Protein AF-A0A533BDG3-F1 (afdb_monomer)

Structure (mmCIF, N/CA/C/O backbone):
data_AF-A0A533BDG3-F1
#
_entry.id   AF-A0A533BDG3-F1
#
loop_
_atom_site.group_PDB
_atom_site.id
_atom_site.type_symbol
_atom_site.label_atom_id
_atom_site.label_alt_id
_atom_site.label_comp_id
_atom_site.label_asym_id
_atom_site.label_entity_id
_atom_site.label_seq_id
_atom_site.pdbx_PDB_ins_code
_atom_site.Cartn_x
_atom_site.Cartn_y
_atom_site.Cartn_z
_atom_site.occupancy
_atom_site.B_iso_or_equiv
_atom_site.auth_seq_id
_atom_site.auth_comp_id
_atom_site.auth_asym_id
_atom_site.auth_atom_id
_atom_site.pdbx_PDB_model_num
ATOM 1 N N . MET A 1 1 ? 0.381 -4.094 -32.130 1.00 45.12 1 MET A N 1
ATOM 2 C CA . MET A 1 1 ? -0.904 -4.126 -31.396 1.00 45.12 1 MET A CA 1
ATOM 3 C C . MET A 1 1 ? -0.622 -3.678 -29.977 1.00 45.12 1 MET A C 1
ATOM 5 O O . MET A 1 1 ? 0.284 -4.241 -29.377 1.00 45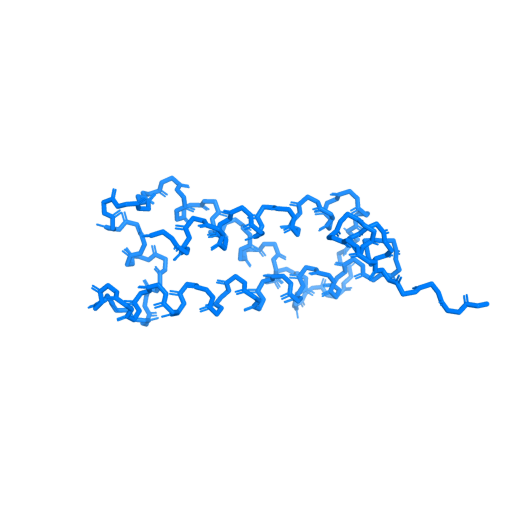.12 1 MET A O 1
ATOM 9 N N . ALA A 1 2 ? -1.314 -2.655 -29.471 1.00 55.12 2 ALA A N 1
ATOM 10 C CA . ALA A 1 2 ? -1.206 -2.284 -28.061 1.00 55.12 2 ALA A CA 1
ATOM 11 C C . ALA A 1 2 ? -1.787 -3.432 -27.221 1.00 55.12 2 ALA A C 1
ATOM 13 O O . ALA A 1 2 ? -2.945 -3.804 -27.411 1.00 55.12 2 ALA A O 1
ATOM 14 N N . ARG A 1 3 ? -0.970 -4.049 -26.362 1.00 58.44 3 ARG A N 1
ATOM 15 C CA . ARG A 1 3 ? -1.426 -5.088 -25.435 1.00 58.44 3 ARG A CA 1
ATOM 16 C C . ARG A 1 3 ? -2.093 -4.376 -24.261 1.00 58.44 3 ARG A C 1
ATOM 18 O O . ARG A 1 3 ? -1.412 -3.772 -23.442 1.00 58.44 3 ARG A O 1
ATOM 25 N N . TYR A 1 4 ? -3.421 -4.395 -24.210 1.00 65.06 4 TYR A N 1
ATOM 26 C CA . TYR A 1 4 ? -4.149 -3.950 -23.024 1.00 65.06 4 TYR A CA 1
ATOM 27 C C . TYR A 1 4 ? -4.046 -5.058 -21.972 1.00 65.06 4 TYR A C 1
ATOM 29 O O . TYR A 1 4 ? -4.409 -6.196 -22.260 1.00 65.06 4 TYR A O 1
ATOM 37 N N . ALA A 1 5 ? -3.516 -4.748 -20.787 1.00 66.75 5 ALA A N 1
ATOM 38 C CA . ALA A 1 5 ? -3.500 -5.694 -19.675 1.00 66.75 5 ALA A CA 1
ATOM 39 C C . ALA A 1 5 ? -4.939 -6.048 -19.274 1.00 66.75 5 ALA A C 1
ATOM 41 O O . ALA A 1 5 ? -5.761 -5.150 -19.077 1.00 66.75 5 ALA A O 1
ATOM 42 N N . THR A 1 6 ? -5.241 -7.341 -19.159 1.00 77.12 6 THR A N 1
ATOM 43 C CA . THR A 1 6 ? -6.580 -7.832 -18.798 1.00 77.12 6 THR A CA 1
ATOM 44 C C . THR A 1 6 ? -6.669 -8.305 -17.349 1.00 77.12 6 THR A C 1
ATOM 46 O O . THR A 1 6 ? -7.768 -8.390 -16.802 1.00 77.12 6 THR A O 1
ATOM 49 N N . THR A 1 7 ? -5.526 -8.546 -16.700 1.00 90.31 7 THR A N 1
ATOM 50 C CA . THR A 1 7 ? -5.438 -8.950 -15.291 1.00 90.31 7 THR A CA 1
ATOM 51 C C . THR A 1 7 ? -4.502 -8.044 -14.488 1.00 90.31 7 THR A C 1
ATOM 53 O O . THR A 1 7 ? -3.725 -7.265 -15.048 1.00 90.31 7 THR A O 1
ATOM 56 N N . PHE A 1 8 ? -4.568 -8.148 -13.155 1.00 91.12 8 PHE A N 1
ATOM 57 C CA . PHE A 1 8 ? -3.616 -7.476 -12.265 1.00 91.12 8 PHE A CA 1
ATOM 58 C C . PHE A 1 8 ? -2.180 -7.914 -12.574 1.00 91.12 8 PHE A C 1
ATOM 60 O O . PHE A 1 8 ? -1.288 -7.075 -12.649 1.00 91.12 8 PHE A O 1
ATOM 67 N N . GLU A 1 9 ? -1.967 -9.215 -12.771 1.00 93.62 9 GLU A N 1
ATOM 68 C CA . GLU A 1 9 ? -0.656 -9.804 -13.031 1.00 93.62 9 GLU A CA 1
ATOM 69 C C . GLU A 1 9 ? -0.057 -9.252 -14.324 1.00 93.62 9 GLU A C 1
ATOM 71 O O . GLU A 1 9 ? 1.075 -8.780 -14.305 1.00 93.62 9 GLU A O 1
ATOM 76 N N . GLU A 1 10 ? -0.834 -9.216 -15.410 1.00 91.62 10 GLU A N 1
ATOM 77 C CA . GLU A 1 10 ? -0.378 -8.654 -16.686 1.00 91.62 10 GLU A CA 1
ATOM 78 C C . GLU A 1 10 ? -0.085 -7.153 -16.576 1.00 91.62 10 GLU A C 1
ATOM 80 O O . GLU A 1 10 ? 0.874 -6.653 -17.159 1.00 91.62 10 GLU A O 1
ATOM 85 N N . HIS A 1 11 ? -0.903 -6.415 -15.821 1.00 92.38 11 HIS A N 1
ATOM 86 C CA . HIS A 1 11 ? -0.703 -4.982 -15.625 1.00 92.38 11 HIS A CA 1
ATOM 87 C C . HIS A 1 11 ? 0.586 -4.693 -14.852 1.00 92.38 11 HIS A C 1
ATOM 89 O O . HIS A 1 11 ? 1.363 -3.818 -15.238 1.00 92.38 11 HIS A O 1
ATOM 95 N N . VAL A 1 12 ? 0.818 -5.439 -13.770 1.00 95.50 12 VAL A N 1
ATOM 96 C CA . VAL A 1 12 ? 2.018 -5.308 -12.945 1.00 95.50 12 VAL A CA 1
ATOM 97 C C . VAL A 1 12 ? 3.261 -5.759 -13.701 1.00 95.50 12 VAL A C 1
ATOM 99 O O . VAL A 1 12 ? 4.274 -5.082 -13.593 1.00 95.50 12 VAL A O 1
ATOM 102 N N . GLU A 1 13 ? 3.197 -6.840 -14.479 1.00 94.06 13 GLU A N 1
ATOM 103 C CA . GLU A 1 13 ? 4.320 -7.324 -15.296 1.00 94.06 13 GLU A CA 1
ATOM 104 C C . GLU A 1 13 ? 4.799 -6.262 -16.299 1.00 94.06 13 GLU A C 1
ATOM 106 O O . GLU A 1 13 ? 5.998 -5.996 -16.404 1.00 94.06 13 GLU A O 1
ATOM 111 N N . ILE A 1 14 ? 3.862 -5.611 -16.996 1.00 93.88 14 ILE A N 1
ATOM 112 C CA . ILE A 1 14 ? 4.183 -4.558 -17.967 1.00 93.88 14 ILE A CA 1
ATOM 113 C C . ILE A 1 14 ? 4.780 -3.344 -17.245 1.00 93.88 14 ILE A C 1
ATOM 115 O O . ILE A 1 14 ? 5.888 -2.903 -17.557 1.00 93.88 14 ILE A O 1
ATOM 119 N N . LEU A 1 15 ? 4.074 -2.807 -16.246 1.00 94.75 15 LEU A N 1
ATOM 120 C CA . LEU A 1 15 ? 4.477 -1.551 -15.615 1.00 94.75 15 LEU A CA 1
ATOM 121 C C . LEU A 1 15 ? 5.702 -1.674 -14.713 1.00 94.75 15 LEU A C 1
ATOM 123 O O . LEU A 1 15 ? 6.431 -0.696 -14.570 1.00 94.75 15 LEU A O 1
ATOM 127 N N . SER A 1 16 ? 5.955 -2.834 -14.109 1.00 95.38 16 SER A N 1
ATOM 128 C CA . SER A 1 16 ? 7.154 -3.029 -13.293 1.00 95.38 16 SER A CA 1
ATOM 129 C C . SER A 1 16 ? 8.428 -2.913 -14.128 1.00 95.38 16 SER A C 1
ATOM 131 O O . SER A 1 16 ? 9.445 -2.433 -13.632 1.00 95.38 16 SER A O 1
ATOM 133 N N . THR A 1 17 ? 8.357 -3.295 -15.403 1.00 93.94 17 THR A N 1
ATOM 134 C CA . THR A 1 17 ? 9.477 -3.214 -16.340 1.00 93.94 17 THR A CA 1
ATOM 135 C C . THR A 1 17 ? 9.548 -1.848 -17.014 1.00 93.94 17 THR A C 1
ATOM 137 O O . THR A 1 17 ? 10.622 -1.257 -17.104 1.00 93.94 17 THR A O 1
ATOM 140 N N . GLU A 1 18 ? 8.413 -1.327 -17.484 1.00 93.94 18 GLU A N 1
ATOM 141 C CA . GLU A 1 18 ? 8.377 -0.088 -18.268 1.00 93.94 18 GLU A CA 1
ATOM 142 C C . GLU A 1 18 ? 8.462 1.176 -17.404 1.00 93.94 18 GLU A C 1
ATOM 144 O O . GLU A 1 18 ? 9.032 2.184 -17.825 1.00 93.94 18 GLU A O 1
ATOM 149 N N . SER A 1 19 ? 7.876 1.156 -16.202 1.00 93.44 19 SER A N 1
ATOM 150 C CA . SER A 1 19 ? 7.793 2.329 -15.329 1.00 93.44 19 SER A CA 1
ATOM 151 C C . SER A 1 19 ? 7.650 1.954 -13.840 1.00 93.44 19 SER A C 1
ATOM 153 O O . SER A 1 19 ? 6.614 2.222 -13.218 1.00 93.44 19 SER A O 1
ATOM 155 N N . PRO A 1 20 ? 8.689 1.355 -13.223 1.00 94.75 20 PRO A N 1
ATOM 156 C CA . PRO A 1 20 ? 8.632 0.868 -11.841 1.00 94.75 20 PRO A CA 1
ATOM 157 C C . PRO A 1 20 ? 8.283 1.963 -10.824 1.00 94.75 20 PRO A C 1
ATOM 159 O O . PRO A 1 20 ? 7.474 1.746 -9.918 1.00 94.75 20 PRO A O 1
ATOM 162 N N . HIS A 1 21 ? 8.835 3.170 -10.988 1.00 94.81 21 HIS A N 1
ATOM 163 C CA . HIS A 1 21 ? 8.531 4.316 -10.124 1.00 94.81 21 HIS A CA 1
ATOM 164 C C . HIS A 1 21 ? 7.059 4.718 -10.229 1.00 94.81 21 HIS A C 1
ATOM 166 O O . HIS A 1 21 ? 6.404 4.914 -9.204 1.00 94.81 21 HIS A O 1
ATOM 172 N N . ALA A 1 22 ? 6.512 4.792 -11.447 1.00 93.94 22 ALA A N 1
ATOM 173 C CA . ALA A 1 22 ? 5.108 5.135 -11.653 1.00 93.94 22 ALA A CA 1
ATOM 174 C C . ALA A 1 22 ? 4.174 4.070 -11.066 1.00 93.94 22 ALA A C 1
ATOM 176 O O . ALA A 1 22 ? 3.171 4.425 -10.446 1.00 93.94 22 ALA A O 1
ATOM 177 N N . LEU A 1 23 ? 4.530 2.785 -11.185 1.00 96.19 23 LEU A N 1
ATOM 178 C CA . LEU A 1 23 ? 3.775 1.688 -10.583 1.00 96.19 23 LEU A CA 1
ATOM 179 C C . LEU A 1 23 ? 3.681 1.841 -9.055 1.00 96.19 23 LEU A C 1
ATOM 181 O O . LEU A 1 23 ? 2.589 1.758 -8.492 1.00 96.19 23 LEU A O 1
ATOM 185 N N . ILE A 1 24 ? 4.800 2.125 -8.380 1.00 96.94 24 ILE A N 1
ATOM 186 C CA . ILE A 1 24 ? 4.830 2.360 -6.926 1.00 96.94 24 ILE A CA 1
ATOM 187 C C . ILE A 1 24 ? 3.951 3.559 -6.541 1.00 96.94 24 ILE A C 1
ATOM 189 O O . ILE A 1 24 ? 3.169 3.481 -5.588 1.00 96.94 24 ILE A O 1
ATOM 193 N N . LEU A 1 25 ? 4.059 4.670 -7.276 1.00 96.25 25 LEU A N 1
ATOM 194 C CA . LEU A 1 25 ? 3.286 5.884 -7.003 1.00 96.25 25 LEU A CA 1
ATOM 195 C C . LEU A 1 25 ? 1.775 5.663 -7.185 1.00 96.25 25 LEU A C 1
ATOM 197 O O . LEU A 1 25 ? 0.993 6.112 -6.340 1.00 96.25 25 LEU A O 1
ATOM 201 N N . ASP A 1 26 ? 1.359 4.948 -8.235 1.00 96.62 26 ASP A N 1
ATOM 202 C CA . ASP A 1 26 ? -0.055 4.645 -8.490 1.00 96.62 26 ASP A CA 1
ATOM 203 C C . ASP A 1 26 ? -0.643 3.730 -7.408 1.00 96.62 26 ASP A C 1
ATOM 205 O O . ASP A 1 26 ? -1.686 4.031 -6.821 1.00 96.62 26 ASP A O 1
ATOM 209 N N . TRP A 1 27 ? 0.053 2.646 -7.060 1.00 98.00 27 TRP A N 1
ATOM 210 C CA . TRP A 1 27 ? -0.432 1.718 -6.036 1.00 98.00 27 TRP A CA 1
ATOM 211 C C . TRP A 1 27 ? -0.448 2.324 -4.636 1.00 98.00 27 TRP A C 1
ATOM 213 O O . TRP A 1 27 ? -1.369 2.045 -3.865 1.00 98.00 27 TRP A O 1
ATOM 223 N N . TRP A 1 28 ? 0.484 3.227 -4.315 1.00 97.75 28 TRP A N 1
ATOM 224 C CA . TRP A 1 28 ? 0.386 4.011 -3.084 1.00 97.75 28 TRP A CA 1
ATOM 225 C C . TRP A 1 28 ? -0.850 4.911 -3.073 1.00 97.75 28 TRP A C 1
ATOM 227 O O . TRP A 1 28 ? -1.532 5.007 -2.051 1.00 97.75 28 TRP A O 1
ATOM 237 N N . ARG A 1 29 ? -1.163 5.579 -4.191 1.00 97.50 29 ARG A N 1
ATOM 238 C CA . ARG A 1 29 ? -2.365 6.416 -4.290 1.00 97.50 29 ARG A CA 1
ATOM 239 C C . ARG A 1 29 ? -3.622 5.588 -4.023 1.00 97.50 29 ARG A C 1
ATOM 241 O O . ARG A 1 29 ? -4.456 6.017 -3.229 1.00 97.50 29 ARG A O 1
ATOM 248 N N . ARG A 1 30 ? -3.737 4.406 -4.635 1.00 97.81 30 ARG A N 1
ATOM 249 C CA . ARG A 1 30 ? -4.862 3.476 -4.421 1.00 97.81 30 ARG A CA 1
ATOM 250 C C . ARG A 1 30 ? -4.962 3.027 -2.966 1.00 97.81 30 ARG A C 1
ATOM 252 O O . ARG A 1 30 ? -6.034 3.116 -2.378 1.00 97.81 30 ARG A O 1
ATOM 259 N N . LEU A 1 31 ? -3.840 2.632 -2.363 1.00 97.88 31 LEU A N 1
ATOM 260 C CA . LEU A 1 31 ? -3.788 2.246 -0.953 1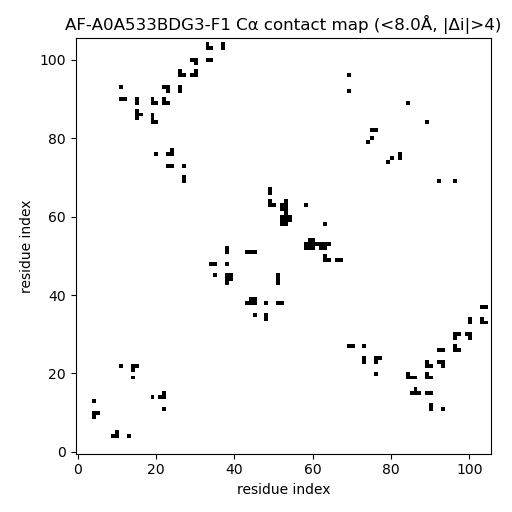.00 97.88 31 LEU A CA 1
ATOM 261 C C . LEU A 1 31 ? -4.187 3.404 -0.028 1.00 97.88 31 LEU A C 1
ATOM 263 O O . LEU A 1 31 ? -4.940 3.207 0.920 1.00 97.88 31 LEU A O 1
ATOM 267 N N . SER A 1 32 ? -3.724 4.625 -0.308 1.00 96.62 32 SER A N 1
ATOM 268 C CA . SER A 1 32 ? -4.095 5.803 0.481 1.00 96.62 32 SER A CA 1
ATOM 269 C C . SER A 1 32 ? -5.587 6.103 0.418 1.00 96.62 32 SER A C 1
ATOM 271 O O . SER A 1 32 ? -6.144 6.506 1.436 1.00 96.62 32 SER A O 1
A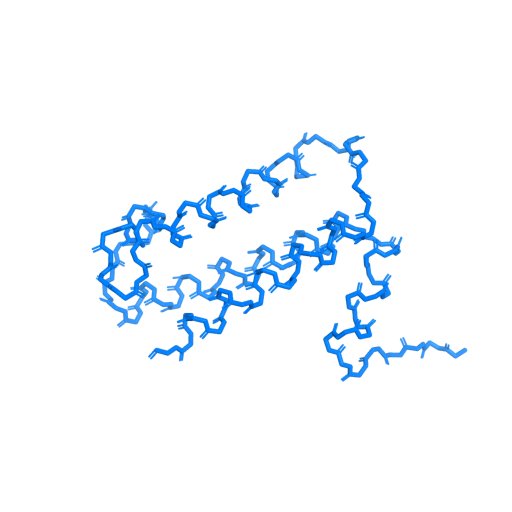TOM 273 N N . LEU A 1 33 ? -6.216 5.924 -0.746 1.00 96.88 33 LEU A N 1
ATOM 274 C CA . LEU A 1 33 ? -7.662 6.087 -0.892 1.00 96.88 33 LEU A CA 1
ATOM 275 C C . LEU A 1 33 ? -8.419 5.015 -0.100 1.00 96.88 33 LEU A C 1
ATOM 277 O O . LEU A 1 33 ? -9.314 5.362 0.662 1.00 96.88 33 LEU A O 1
ATOM 281 N N . ALA A 1 34 ? -7.999 3.750 -0.185 1.00 97.06 34 ALA A N 1
ATOM 282 C CA . ALA A 1 34 ? -8.600 2.668 0.597 1.00 97.06 34 ALA A CA 1
ATOM 283 C C . ALA A 1 34 ? -8.481 2.909 2.115 1.00 97.06 34 ALA A C 1
ATOM 285 O O . ALA A 1 34 ? -9.445 2.713 2.849 1.00 97.06 34 ALA A O 1
ATOM 286 N N . MET A 1 35 ? -7.333 3.412 2.592 1.00 96.69 35 MET A N 1
ATOM 287 C CA . MET A 1 35 ? -7.175 3.820 3.995 1.00 96.69 35 MET A CA 1
ATOM 288 C C . MET A 1 35 ? -8.143 4.942 4.385 1.00 96.69 35 MET A C 1
ATOM 290 O O . MET A 1 35 ? -8.711 4.905 5.472 1.00 96.69 35 MET A O 1
ATOM 294 N N . ASP A 1 36 ? -8.329 5.947 3.526 1.00 96.06 36 ASP A N 1
ATOM 295 C CA . ASP A 1 36 ? -9.252 7.054 3.801 1.00 96.06 36 ASP A CA 1
ATOM 296 C C . ASP A 1 36 ? -10.698 6.581 3.894 1.00 96.06 36 ASP A C 1
ATOM 298 O O . ASP A 1 36 ? -11.424 6.976 4.809 1.00 96.06 36 ASP A O 1
ATOM 302 N N . GLU A 1 37 ? -11.109 5.718 2.970 1.00 96.12 37 GLU A N 1
ATOM 303 C CA . GLU A 1 37 ? -12.441 5.122 2.955 1.00 96.12 37 GLU A CA 1
ATOM 304 C C . GLU A 1 37 ? -12.677 4.257 4.193 1.00 96.12 37 GLU A C 1
ATOM 306 O O . GLU A 1 37 ? -13.687 4.437 4.875 1.00 96.12 37 GLU A O 1
ATOM 311 N N . TYR A 1 38 ? -11.714 3.401 4.541 1.00 96.50 38 TYR A N 1
ATOM 312 C CA . TYR A 1 38 ? -11.765 2.558 5.732 1.00 96.50 38 TYR A CA 1
ATOM 313 C C . TYR A 1 38 ? -11.886 3.377 7.020 1.00 96.50 38 TYR A C 1
ATOM 315 O O . TYR A 1 38 ? -12.815 3.185 7.808 1.00 96.50 38 TYR A O 1
ATOM 323 N N . LEU A 1 39 ? -10.983 4.341 7.224 1.00 95.50 39 LEU A N 1
ATOM 324 C CA . LEU A 1 39 ? -10.985 5.182 8.421 1.00 95.50 39 LEU A CA 1
ATOM 325 C C . LEU A 1 39 ? -12.280 5.992 8.519 1.00 95.50 39 LEU A C 1
ATOM 327 O O . LEU A 1 39 ? -12.863 6.093 9.599 1.00 95.50 39 LEU A O 1
ATOM 331 N N . LYS A 1 40 ? -12.780 6.514 7.393 1.00 95.19 40 LYS A N 1
ATOM 332 C CA . LYS A 1 40 ? -14.066 7.214 7.340 1.00 95.19 40 LYS A CA 1
ATOM 333 C C . LYS A 1 40 ? -15.229 6.292 7.713 1.00 95.19 40 LYS A C 1
ATOM 335 O O . LYS A 1 40 ? -16.076 6.702 8.502 1.00 95.19 40 LYS A O 1
ATOM 340 N N . ALA A 1 41 ? -15.267 5.069 7.186 1.00 94.75 41 ALA A N 1
ATOM 341 C CA . ALA A 1 41 ? -16.312 4.090 7.491 1.00 94.75 41 ALA A CA 1
ATOM 342 C C . ALA A 1 41 ? -16.307 3.669 8.971 1.00 94.75 41 ALA A C 1
ATOM 344 O O . ALA A 1 41 ? -17.366 3.450 9.555 1.00 94.75 41 ALA A O 1
ATOM 345 N N . ARG A 1 42 ? -15.125 3.612 9.597 1.00 92.81 42 ARG A N 1
ATOM 346 C CA . ARG A 1 42 ? -14.947 3.280 11.020 1.00 92.81 42 ARG A CA 1
ATOM 347 C C . ARG A 1 42 ? -15.065 4.487 11.963 1.00 92.81 42 ARG A C 1
ATOM 349 O O . ARG A 1 42 ? -14.979 4.314 13.174 1.00 92.81 42 ARG A O 1
ATOM 356 N N . GLY A 1 43 ? -15.258 5.702 11.439 1.00 93.25 43 GLY A N 1
ATOM 357 C CA . GLY A 1 43 ? -15.308 6.930 12.242 1.00 93.25 43 GLY A CA 1
ATOM 358 C C . GLY A 1 43 ? -13.971 7.302 12.898 1.00 93.25 43 GLY A C 1
ATOM 359 O O . GLY A 1 43 ? -13.954 8.003 13.910 1.00 93.25 43 GLY A O 1
ATOM 360 N N . LEU A 1 44 ? -12.854 6.827 12.344 1.00 92.19 44 LEU A N 1
ATOM 361 C CA . LEU A 1 44 ? -11.509 7.045 12.867 1.00 92.19 44 LEU A CA 1
ATOM 362 C C . LEU A 1 44 ? -10.868 8.335 12.315 1.00 92.19 44 LEU A C 1
ATOM 364 O O . LEU A 1 44 ? -11.216 8.798 11.224 1.00 92.19 44 LEU A O 1
ATOM 368 N N . PRO A 1 45 ? -9.902 8.939 13.036 1.00 88.12 45 PRO A N 1
ATOM 369 C CA . PRO A 1 45 ? -9.238 10.163 12.592 1.00 88.12 45 PRO A CA 1
ATOM 370 C C . PRO A 1 45 ? -8.436 9.994 11.291 1.00 88.12 45 PRO A C 1
ATOM 372 O O . PRO A 1 45 ? -7.552 9.147 11.192 1.00 88.12 45 PRO A O 1
ATOM 375 N N . LEU A 1 46 ? -8.659 10.889 10.321 1.00 84.81 46 LEU A N 1
ATOM 376 C CA . LEU A 1 46 ? -7.934 10.893 9.037 1.00 84.81 46 LEU A CA 1
ATOM 377 C C . LEU A 1 46 ? -6.552 11.564 9.098 1.00 84.81 46 LEU A C 1
ATOM 379 O O . LEU A 1 46 ? -5.686 11.286 8.271 1.00 84.81 46 LEU A O 1
ATOM 383 N N . LYS A 1 47 ? -6.328 12.483 10.050 1.00 80.62 47 LYS A N 1
ATOM 384 C CA . LYS A 1 47 ? -5.083 13.276 10.119 1.00 80.62 47 LYS A CA 1
ATOM 385 C C . LYS A 1 47 ? -3.859 12.434 10.481 1.00 80.62 47 LYS A C 1
ATOM 387 O O . LYS A 1 47 ? -2.757 12.755 10.050 1.00 80.62 47 LYS A O 1
ATOM 392 N N . SER A 1 48 ? -4.056 11.357 11.233 1.00 83.44 48 SER A N 1
ATOM 393 C CA . SER A 1 48 ? -3.002 10.467 11.710 1.00 83.44 48 SER A CA 1
ATOM 394 C C . SER A 1 48 ? -3.287 9.021 11.304 1.00 83.44 48 SER A C 1
ATOM 396 O O . SER A 1 48 ? -3.287 8.125 12.138 1.00 83.44 48 SER A O 1
ATOM 398 N N . LYS A 1 49 ? -3.520 8.789 10.000 1.00 88.12 49 LYS A N 1
ATOM 399 C CA . LYS A 1 49 ? -3.947 7.489 9.441 1.00 88.12 49 LYS A CA 1
ATOM 400 C C . LYS A 1 49 ? -3.194 6.298 10.028 1.00 88.12 49 LYS A C 1
ATOM 402 O O . LYS A 1 49 ? -3.811 5.367 10.511 1.00 88.12 49 LYS A O 1
ATOM 407 N N . GLU A 1 50 ? -1.863 6.337 10.037 1.00 86.88 50 GLU A N 1
ATOM 408 C CA . GLU A 1 50 ? -1.062 5.226 10.566 1.00 86.88 50 GLU A CA 1
ATOM 409 C C . GLU A 1 50 ? -1.242 5.016 12.074 1.00 86.88 50 GLU A C 1
ATOM 411 O O . GLU A 1 50 ? -1.246 3.876 12.522 1.00 86.88 50 GLU A O 1
ATOM 416 N N . GLU A 1 51 ? -1.388 6.082 12.864 1.00 90.25 51 GLU A N 1
ATOM 417 C CA . GLU A 1 51 ? -1.651 5.974 14.307 1.00 90.25 51 GLU A CA 1
ATOM 418 C C . GLU A 1 51 ? -3.061 5.436 14.557 1.00 90.25 51 GLU A C 1
ATOM 420 O O . GLU A 1 51 ? -3.241 4.548 15.387 1.00 90.25 51 GLU A O 1
ATOM 425 N N . ALA A 1 52 ? -4.042 5.914 13.786 1.00 92.88 52 ALA A N 1
ATOM 426 C CA . ALA A 1 52 ? -5.411 5.421 13.825 1.00 92.88 52 ALA A CA 1
ATOM 427 C C . ALA A 1 52 ? -5.477 3.926 13.472 1.00 92.88 52 ALA A C 1
ATOM 429 O O . ALA A 1 52 ? -6.105 3.161 14.193 1.00 92.88 52 ALA A O 1
ATOM 430 N N . LEU A 1 53 ? -4.758 3.495 12.431 1.00 93.81 53 LEU A N 1
ATOM 431 C CA . LEU A 1 53 ? -4.628 2.083 12.054 1.00 93.81 53 LEU A CA 1
ATOM 432 C C . LEU A 1 53 ? -3.882 1.260 13.115 1.00 93.81 53 LEU A C 1
ATOM 434 O O . LEU A 1 53 ? -4.242 0.116 13.360 1.00 93.81 53 LEU A O 1
ATOM 438 N N . THR A 1 54 ? -2.868 1.837 13.769 1.00 95.38 54 THR A N 1
ATOM 439 C CA . THR A 1 54 ? -2.120 1.164 14.849 1.00 95.38 54 THR A CA 1
ATOM 440 C C . THR A 1 54 ? -3.030 0.837 16.036 1.00 95.38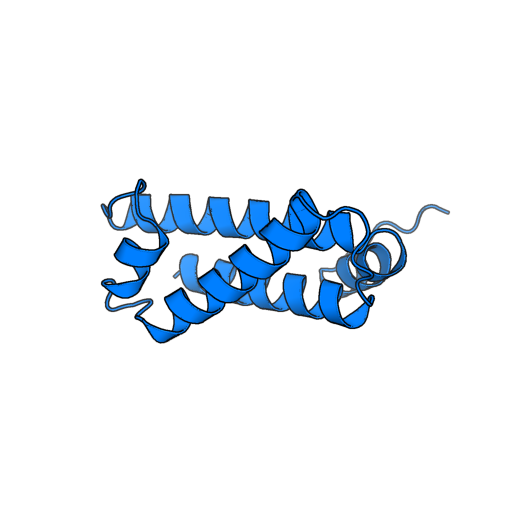 54 THR A C 1
ATOM 442 O O . THR A 1 54 ? -2.881 -0.219 16.647 1.00 95.38 54 THR A O 1
ATOM 445 N N . ALA A 1 55 ? -3.960 1.739 16.363 1.00 92.06 55 ALA A N 1
ATOM 446 C CA . ALA A 1 55 ? -4.903 1.581 17.467 1.00 92.06 55 ALA A CA 1
ATOM 447 C C . ALA A 1 55 ? -6.167 0.778 17.098 1.00 92.06 55 ALA A C 1
ATOM 449 O O . ALA A 1 55 ? -6.934 0.421 17.992 1.00 92.06 55 ALA A O 1
ATOM 450 N N . ASP A 1 56 ? -6.405 0.507 15.811 1.00 92.75 56 ASP A N 1
ATOM 451 C CA . ASP A 1 56 ? -7.583 -0.224 15.344 1.00 92.75 56 ASP A CA 1
ATOM 452 C C . ASP A 1 56 ? -7.438 -1.737 15.612 1.00 92.75 56 ASP A C 1
ATOM 454 O O . ASP A 1 56 ? -6.496 -2.348 15.102 1.00 92.75 56 ASP A O 1
ATOM 458 N N . PRO A 1 57 ? -8.371 -2.380 16.342 1.00 90.94 57 PRO A N 1
ATOM 459 C CA . PRO A 1 57 ? -8.330 -3.819 16.612 1.00 90.94 57 PRO A CA 1
ATOM 460 C C . PRO A 1 57 ? -8.362 -4.739 15.379 1.00 90.94 57 PRO A C 1
ATOM 462 O O . PRO A 1 57 ? -7.937 -5.886 15.484 1.00 90.94 57 PRO A O 1
ATOM 465 N N . HIS A 1 5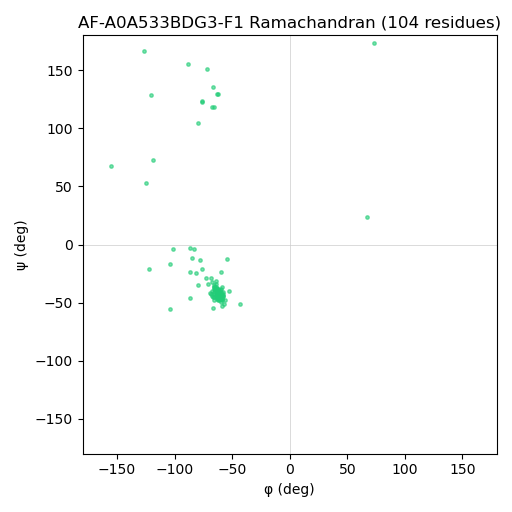8 ? -8.879 -4.282 14.234 1.00 89.94 58 HIS A N 1
ATOM 466 C CA . HIS A 1 58 ? -8.982 -5.080 13.001 1.00 89.94 58 HIS A CA 1
ATOM 467 C C . HIS A 1 58 ? -7.712 -5.006 12.149 1.00 89.94 58 HIS A C 1
ATOM 469 O O . HIS A 1 58 ? -7.449 -5.904 11.353 1.00 89.94 58 HIS A O 1
ATOM 475 N N . VAL A 1 59 ? -6.930 -3.937 12.309 1.00 92.75 59 VAL A N 1
ATOM 476 C CA . VAL A 1 59 ? -5.710 -3.692 11.532 1.00 92.75 59 VAL A CA 1
ATOM 477 C C . VAL A 1 59 ? -4.484 -3.989 12.387 1.00 92.75 59 VAL A C 1
ATOM 479 O O . VAL A 1 59 ? -3.646 -4.817 12.032 1.00 92.75 59 VAL A O 1
ATOM 482 N N . GLY A 1 60 ? -4.404 -3.339 13.543 1.00 92.62 60 GLY A N 1
ATOM 483 C CA . GLY A 1 60 ? -3.357 -3.535 14.523 1.00 92.62 60 GLY A CA 1
ATOM 484 C C . GLY A 1 60 ? -1.993 -2.944 14.137 1.00 92.62 60 GLY A C 1
ATOM 485 O O . GLY A 1 60 ? -1.761 -2.464 13.019 1.00 92.62 60 GLY A O 1
ATOM 486 N N . PRO A 1 61 ? -1.045 -2.987 15.087 1.00 94.25 61 PRO A N 1
ATOM 487 C CA . PRO A 1 61 ? 0.260 -2.344 14.955 1.00 94.25 61 PRO A CA 1
ATOM 488 C C . PRO A 1 61 ? 1.132 -2.949 13.849 1.00 94.25 61 PRO A C 1
ATOM 490 O O . PRO A 1 61 ? 1.856 -2.212 13.177 1.00 94.25 61 PRO A O 1
ATOM 493 N N . ASP A 1 62 ? 1.048 -4.260 13.619 1.00 94.81 62 ASP A N 1
ATOM 494 C CA . ASP A 1 62 ? 1.895 -4.955 12.643 1.00 94.81 62 ASP A CA 1
ATOM 495 C C . ASP A 1 62 ? 1.560 -4.555 11.203 1.00 94.81 62 ASP A C 1
ATOM 497 O O . ASP A 1 62 ? 2.451 -4.300 10.388 1.00 94.81 62 ASP A O 1
ATOM 501 N N . VAL A 1 63 ? 0.268 -4.448 10.881 1.00 94.25 63 VAL A N 1
ATOM 502 C CA . VAL A 1 63 ? -0.176 -3.990 9.561 1.00 94.25 63 VAL A CA 1
ATOM 503 C C . VAL A 1 63 ? 0.177 -2.519 9.366 1.00 94.25 63 VAL A C 1
ATOM 505 O O . VAL A 1 63 ? 0.731 -2.152 8.327 1.00 94.25 63 VAL A O 1
ATOM 508 N N . ALA A 1 64 ? -0.059 -1.680 10.379 1.00 95.19 64 ALA A N 1
ATOM 509 C CA . ALA A 1 64 ? 0.305 -0.268 10.324 1.00 95.19 64 ALA A CA 1
ATOM 510 C C . ALA A 1 64 ? 1.820 -0.063 10.120 1.00 95.19 64 ALA A C 1
ATOM 512 O O . ALA A 1 64 ? 2.229 0.816 9.356 1.00 95.19 64 ALA A O 1
ATOM 513 N N . ALA A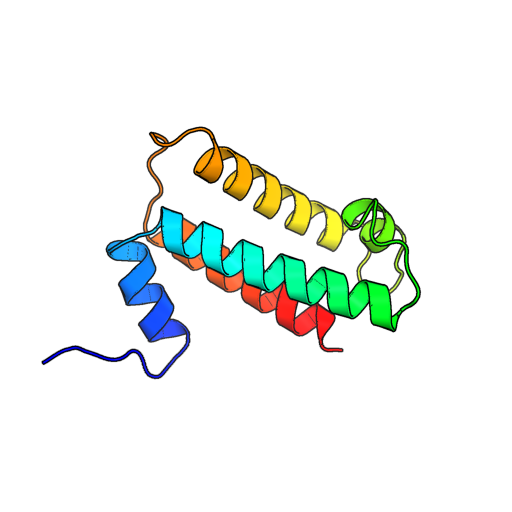 1 65 ? 2.665 -0.896 10.740 1.00 95.31 65 ALA A N 1
ATOM 514 C CA . ALA A 1 65 ? 4.112 -0.873 10.537 1.00 95.31 65 ALA A CA 1
ATOM 515 C C . ALA A 1 65 ? 4.501 -1.206 9.087 1.00 95.31 65 ALA A C 1
ATOM 517 O O . ALA A 1 65 ? 5.289 -0.475 8.486 1.00 95.31 65 ALA A O 1
ATOM 518 N N . ARG A 1 66 ? 3.896 -2.236 8.486 1.00 96.19 66 ARG A N 1
ATOM 519 C CA . ARG A 1 66 ? 4.144 -2.603 7.079 1.00 96.19 66 ARG A CA 1
ATOM 520 C C . ARG A 1 66 ? 3.676 -1.526 6.098 1.00 96.19 66 ARG A C 1
ATOM 522 O O . ARG A 1 66 ? 4.368 -1.223 5.129 1.00 96.19 66 ARG A O 1
ATOM 529 N N . ILE A 1 67 ? 2.538 -0.884 6.357 1.00 96.69 67 ILE A N 1
ATOM 530 C CA . ILE A 1 67 ? 2.074 0.260 5.551 1.00 96.69 67 ILE A CA 1
ATOM 531 C C . ILE A 1 67 ? 3.062 1.428 5.649 1.00 96.69 67 ILE A C 1
ATOM 533 O O . ILE A 1 67 ? 3.358 2.082 4.645 1.00 96.69 67 ILE A O 1
ATOM 537 N N . ARG A 1 68 ? 3.631 1.667 6.835 1.00 95.75 68 ARG A N 1
ATOM 538 C CA . ARG A 1 68 ? 4.661 2.692 7.033 1.00 95.75 68 ARG A CA 1
ATOM 539 C C . ARG A 1 68 ? 5.930 2.394 6.233 1.00 95.75 68 ARG A C 1
ATOM 541 O O . ARG A 1 68 ? 6.534 3.322 5.698 1.00 95.75 68 ARG A O 1
ATOM 548 N N . GLU A 1 69 ? 6.329 1.130 6.113 1.00 95.38 69 GLU A N 1
ATOM 549 C CA . GLU A 1 69 ? 7.439 0.713 5.243 1.00 95.38 69 GLU A CA 1
ATOM 550 C C . GLU A 1 69 ? 7.142 1.015 3.769 1.00 95.38 69 GLU A C 1
ATOM 552 O O . GLU A 1 69 ? 7.965 1.640 3.094 1.00 95.38 69 GLU A O 1
ATOM 557 N N . LEU A 1 70 ? 5.934 0.690 3.291 1.00 96.56 70 LEU A N 1
ATOM 558 C CA . LEU A 1 70 ? 5.499 1.044 1.935 1.00 96.56 70 LEU A CA 1
ATOM 559 C C . LEU A 1 70 ? 5.491 2.564 1.711 1.00 96.56 70 LEU A C 1
ATOM 561 O O . LEU A 1 70 ? 5.905 3.038 0.648 1.00 96.56 70 LEU A O 1
ATOM 565 N N . ARG A 1 71 ? 5.069 3.353 2.707 1.00 95.94 71 ARG A N 1
ATOM 566 C CA . ARG A 1 71 ? 5.111 4.821 2.628 1.00 95.94 71 ARG A CA 1
ATOM 567 C C . ARG A 1 71 ? 6.537 5.341 2.514 1.00 95.94 71 ARG A C 1
ATOM 569 O O . ARG A 1 71 ? 6.779 6.252 1.726 1.00 95.94 71 ARG A O 1
ATOM 576 N N . ARG A 1 72 ? 7.472 4.792 3.296 1.00 93.94 72 ARG A N 1
ATOM 577 C CA . ARG A 1 72 ? 8.889 5.187 3.256 1.00 93.94 72 ARG A CA 1
ATOM 578 C C . ARG A 1 72 ? 9.477 4.954 1.872 1.00 93.94 72 ARG A C 1
ATOM 580 O O . ARG A 1 72 ? 10.036 5.887 1.310 1.00 93.94 72 ARG A O 1
ATOM 587 N N . LEU A 1 73 ? 9.275 3.763 1.305 1.00 93.62 73 LEU A N 1
ATOM 588 C CA . LEU A 1 73 ? 9.747 3.458 -0.045 1.00 93.62 73 LEU A CA 1
ATOM 589 C C . LEU A 1 73 ? 9.130 4.408 -1.079 1.00 93.62 73 LEU A C 1
ATOM 591 O O . LEU A 1 73 ? 9.860 4.996 -1.871 1.00 93.62 73 LEU A O 1
ATOM 595 N N . ARG A 1 74 ? 7.814 4.650 -1.020 1.00 95.00 74 ARG A N 1
ATOM 596 C CA . ARG A 1 74 ? 7.168 5.629 -1.905 1.00 95.00 74 ARG A CA 1
ATOM 597 C C . ARG A 1 74 ? 7.764 7.024 -1.764 1.00 95.00 74 ARG A C 1
ATOM 599 O O . ARG A 1 74 ? 7.970 7.687 -2.772 1.00 95.00 74 ARG A O 1
ATOM 606 N N . ASN A 1 75 ? 8.010 7.490 -0.541 1.00 94.06 75 ASN A N 1
ATOM 607 C CA . ASN A 1 75 ? 8.587 8.813 -0.303 1.00 94.06 75 ASN A CA 1
ATOM 608 C C . ASN A 1 75 ? 9.994 8.923 -0.892 1.00 94.06 75 ASN A C 1
ATOM 610 O O . ASN A 1 75 ? 10.287 9.929 -1.525 1.00 94.06 75 ASN A O 1
ATOM 614 N N . THR A 1 76 ? 10.826 7.890 -0.743 1.00 91.94 76 THR A N 1
ATOM 615 C CA . THR A 1 76 ? 12.123 7.824 -1.426 1.00 91.94 76 THR A CA 1
ATOM 616 C C . THR A 1 76 ? 11.937 7.959 -2.936 1.00 91.94 76 THR A C 1
ATOM 618 O O . THR A 1 76 ? 12.563 8.806 -3.547 1.00 91.94 76 THR A O 1
ATOM 621 N N . ILE A 1 77 ? 11.004 7.224 -3.540 1.00 91.88 77 ILE A N 1
ATOM 622 C CA . ILE A 1 77 ? 10.734 7.309 -4.986 1.00 91.88 77 ILE A CA 1
ATOM 623 C C . ILE A 1 77 ? 10.200 8.670 -5.436 1.00 91.88 77 ILE A C 1
ATOM 625 O O . ILE A 1 77 ? 10.558 9.143 -6.508 1.00 91.88 77 ILE A O 1
ATOM 629 N N . ALA A 1 78 ? 9.367 9.315 -4.623 1.00 90.38 78 ALA A N 1
ATOM 630 C CA . ALA A 1 78 ? 8.779 10.610 -4.946 1.00 90.38 78 ALA A CA 1
ATOM 631 C C . ALA A 1 78 ? 9.754 11.792 -4.795 1.00 90.38 78 ALA A C 1
ATOM 633 O O . ALA A 1 78 ? 9.480 12.861 -5.335 1.00 90.38 78 ALA A O 1
ATOM 634 N N . HIS A 1 79 ? 10.831 11.640 -4.019 1.00 87.50 79 HIS A N 1
ATOM 635 C CA . HIS A 1 79 ? 11.731 12.743 -3.658 1.00 87.50 79 HIS A CA 1
ATOM 636 C C . HIS A 1 79 ? 13.193 12.511 -4.059 1.00 87.50 79 HIS A C 1
ATOM 638 O O . HIS A 1 79 ? 13.948 13.471 -4.180 1.00 87.50 79 HIS A O 1
ATOM 644 N N . GLU A 1 80 ? 13.596 11.262 -4.280 1.00 78.19 80 GLU A N 1
ATOM 645 C CA . GLU A 1 80 ? 14.948 10.853 -4.659 1.00 78.19 80 GLU A CA 1
ATOM 646 C C . GLU A 1 80 ? 14.878 10.155 -6.026 1.00 78.19 80 GLU A C 1
ATOM 648 O O . GLU A 1 80 ? 15.002 8.933 -6.139 1.00 78.19 80 GLU A O 1
ATOM 653 N N . GLU A 1 81 ? 14.650 10.957 -7.074 1.00 62.25 81 GLU A N 1
ATOM 654 C CA . GLU A 1 81 ? 14.354 10.533 -8.459 1.00 62.25 81 GLU A CA 1
ATOM 655 C C . GLU A 1 81 ? 15.385 9.567 -9.081 1.00 62.25 81 GLU A C 1
ATOM 657 O O . GLU A 1 81 ? 15.118 8.950 -10.108 1.00 62.25 81 GLU A O 1
ATOM 662 N N . THR A 1 82 ? 16.557 9.394 -8.465 1.00 70.38 82 THR A N 1
ATOM 663 C CA . THR A 1 82 ? 17.663 8.583 -8.990 1.00 70.38 82 THR A CA 1
ATOM 664 C C . THR A 1 82 ? 17.801 7.205 -8.356 1.00 70.38 82 THR A C 1
ATOM 666 O O . THR A 1 82 ? 18.654 6.438 -8.805 1.00 70.38 82 THR A O 1
ATOM 669 N N . LYS A 1 83 ? 17.002 6.846 -7.338 1.00 79.94 83 LYS A N 1
ATOM 670 C CA . LYS A 1 83 ? 17.114 5.506 -6.748 1.00 79.94 83 LYS A CA 1
ATOM 671 C C . LYS A 1 83 ? 16.663 4.452 -7.771 1.00 79.94 83 LYS A C 1
ATOM 673 O O . LYS A 1 83 ? 15.493 4.472 -8.167 1.00 79.94 83 LYS A O 1
ATOM 678 N N . PRO A 1 84 ? 17.544 3.524 -8.190 1.00 86.69 84 PRO A N 1
ATOM 679 C CA . PRO A 1 84 ? 17.137 2.429 -9.054 1.00 86.69 84 PRO A CA 1
ATOM 680 C C . PRO A 1 84 ? 16.183 1.510 -8.286 1.00 86.69 84 PRO A C 1
ATOM 682 O O . PRO A 1 84 ? 16.431 1.179 -7.126 1.00 86.69 84 PRO A O 1
ATOM 685 N N . ILE A 1 85 ? 15.096 1.116 -8.946 1.00 92.62 85 ILE A N 1
ATOM 686 C CA . ILE A 1 85 ? 14.130 0.132 -8.459 1.00 92.62 85 ILE A CA 1
ATOM 687 C C . ILE A 1 85 ? 14.092 -1.005 -9.459 1.00 92.62 85 ILE A C 1
ATOM 689 O O . ILE A 1 85 ? 13.927 -0.774 -10.658 1.00 92.62 85 ILE A O 1
ATOM 693 N N . SER A 1 86 ? 14.254 -2.227 -8.962 1.00 95.19 86 SER A N 1
ATOM 694 C CA . SER A 1 86 ? 14.085 -3.409 -9.795 1.00 95.19 86 SER A CA 1
ATOM 695 C C . SER A 1 86 ? 12.602 -3.640 -10.126 1.00 95.19 86 SER A C 1
ATOM 697 O O . SER A 1 86 ? 11.726 -3.312 -9.316 1.00 95.19 86 SER A O 1
ATOM 699 N N . PRO A 1 87 ? 12.292 -4.251 -11.284 1.00 95.56 87 PRO A N 1
ATOM 700 C CA . PRO A 1 87 ? 10.926 -4.663 -11.600 1.00 95.56 87 PRO A CA 1
ATOM 701 C C . PRO A 1 87 ? 10.298 -5.531 -10.500 1.00 95.56 87 PRO A C 1
ATOM 703 O O . PRO A 1 87 ? 9.148 -5.314 -10.123 1.00 95.56 87 PRO A O 1
ATOM 706 N N . ASP A 1 88 ? 11.070 -6.442 -9.903 1.00 96.94 88 ASP A N 1
ATOM 707 C CA . ASP A 1 88 ? 10.595 -7.310 -8.821 1.00 96.94 88 ASP A CA 1
ATOM 708 C C . ASP A 1 88 ? 10.183 -6.519 -7.573 1.00 96.94 88 ASP A C 1
ATOM 710 O O . ASP A 1 88 ? 9.140 -6.797 -6.980 1.00 96.94 88 ASP A O 1
ATOM 714 N N . GLU A 1 89 ? 10.949 -5.493 -7.188 1.00 96.19 89 GLU A N 1
ATOM 715 C CA . GLU A 1 89 ? 10.592 -4.611 -6.071 1.00 96.19 89 GLU A CA 1
ATOM 716 C C . GLU A 1 89 ? 9.305 -3.828 -6.353 1.00 96.19 89 GLU A C 1
ATOM 718 O O . GLU A 1 89 ? 8.434 -3.740 -5.482 1.00 96.19 89 GLU A O 1
ATOM 723 N N . ALA A 1 90 ? 9.149 -3.291 -7.566 1.00 96.81 90 ALA A N 1
ATOM 724 C CA . ALA A 1 90 ? 7.944 -2.561 -7.957 1.00 96.81 90 ALA A CA 1
ATOM 725 C C . ALA A 1 90 ? 6.709 -3.480 -8.011 1.00 96.81 90 ALA A C 1
ATOM 727 O O . ALA A 1 90 ? 5.634 -3.117 -7.523 1.00 96.81 90 ALA A O 1
ATOM 728 N N . ALA A 1 91 ? 6.863 -4.697 -8.537 1.00 97.75 91 ALA A N 1
ATOM 729 C CA . ALA A 1 91 ? 5.805 -5.700 -8.569 1.00 97.75 91 ALA A CA 1
ATOM 730 C C . ALA A 1 91 ? 5.416 -6.170 -7.161 1.00 97.75 91 ALA A C 1
ATOM 732 O O . ALA A 1 91 ? 4.228 -6.2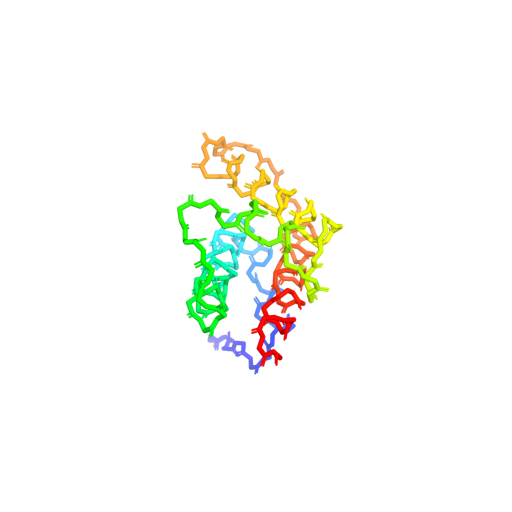64 -6.833 1.00 97.75 91 ALA A O 1
ATOM 733 N N . HIS A 1 92 ? 6.409 -6.403 -6.297 1.00 97.62 92 HIS A N 1
ATOM 734 C CA . HIS A 1 92 ? 6.180 -6.753 -4.900 1.00 97.62 92 HIS A CA 1
ATOM 735 C C . HIS A 1 92 ? 5.425 -5.643 -4.164 1.00 97.62 92 HIS A C 1
ATOM 737 O O . HIS A 1 92 ? 4.472 -5.925 -3.435 1.00 97.62 92 HIS A O 1
ATOM 743 N N . TYR A 1 93 ? 5.798 -4.382 -4.397 1.00 98.12 93 TYR A N 1
ATOM 744 C CA . TYR A 1 93 ? 5.103 -3.225 -3.841 1.00 98.12 93 TYR A CA 1
ATOM 745 C C . TYR A 1 93 ? 3.622 -3.209 -4.226 1.00 98.12 93 TYR A C 1
ATOM 747 O O . TYR A 1 93 ? 2.758 -3.114 -3.352 1.00 98.12 93 TYR A O 1
ATOM 755 N N . ALA A 1 94 ? 3.325 -3.340 -5.523 1.00 98.06 94 ALA A N 1
ATOM 756 C CA . ALA A 1 94 ? 1.959 -3.350 -6.038 1.00 98.06 94 ALA A CA 1
ATOM 757 C C . ALA A 1 94 ? 1.124 -4.478 -5.417 1.00 98.06 94 ALA A C 1
ATOM 759 O O . ALA A 1 94 ? -0.008 -4.246 -4.989 1.00 98.06 94 ALA A O 1
ATOM 760 N N . ARG A 1 95 ? 1.696 -5.685 -5.292 1.00 98.25 95 ARG A N 1
ATOM 761 C CA . ARG A 1 95 ? 1.021 -6.817 -4.642 1.00 98.25 95 ARG A CA 1
ATOM 762 C C . ARG A 1 95 ? 0.719 -6.530 -3.174 1.00 98.25 95 ARG A C 1
ATOM 764 O O . ARG A 1 95 ? -0.414 -6.722 -2.750 1.00 98.25 95 ARG A O 1
ATOM 771 N N . LYS A 1 96 ? 1.691 -6.026 -2.409 1.00 97.94 96 LYS A N 1
ATOM 772 C CA . LYS A 1 96 ? 1.481 -5.686 -0.992 1.00 97.94 96 LYS A CA 1
ATOM 773 C C . LYS A 1 96 ? 0.439 -4.590 -0.806 1.00 97.94 96 LYS A C 1
ATOM 775 O O . LYS A 1 96 ? -0.385 -4.684 0.099 1.00 97.94 96 LYS A O 1
ATOM 780 N N . ALA A 1 97 ? 0.451 -3.573 -1.664 1.00 98.00 97 ALA A N 1
ATOM 781 C CA . ALA A 1 97 ? -0.573 -2.539 -1.657 1.00 98.00 97 ALA A CA 1
ATOM 782 C C . ALA A 1 97 ? -1.965 -3.131 -1.927 1.00 98.00 97 ALA A C 1
ATOM 784 O O . ALA A 1 97 ? -2.904 -2.802 -1.206 1.00 98.00 97 ALA A O 1
ATOM 785 N N . LEU A 1 98 ? -2.092 -4.035 -2.906 1.00 97.81 98 LEU A N 1
ATOM 786 C CA . LEU A 1 98 ? -3.346 -4.729 -3.198 1.00 97.81 98 LEU A CA 1
ATOM 787 C C . LEU A 1 98 ? -3.838 -5.572 -2.011 1.00 97.81 98 LEU A C 1
ATOM 789 O O . LEU A 1 98 ? -5.019 -5.500 -1.679 1.00 97.81 98 LEU A O 1
ATOM 793 N N . ASP A 1 99 ? -2.953 -6.321 -1.349 1.00 96.88 99 ASP A N 1
ATOM 794 C CA . ASP A 1 99 ? -3.309 -7.132 -0.175 1.00 96.88 99 ASP A CA 1
ATOM 795 C C . ASP A 1 99 ? -3.914 -6.260 0.945 1.00 96.88 99 ASP A C 1
ATOM 797 O O . ASP A 1 99 ? -4.934 -6.614 1.537 1.00 96.88 99 ASP A O 1
ATOM 801 N N . PHE A 1 100 ? -3.332 -5.083 1.208 1.00 97.44 100 PHE A N 1
ATOM 802 C CA . PHE A 1 100 ? -3.874 -4.142 2.195 1.00 97.44 100 PHE A CA 1
ATOM 803 C C . PHE A 1 100 ? -5.167 -3.464 1.738 1.00 97.44 100 PHE A C 1
ATOM 805 O O . PHE A 1 100 ? -6.043 -3.222 2.562 1.00 97.44 100 PHE A O 1
ATOM 812 N N . ILE A 1 101 ? -5.323 -3.181 0.443 1.00 97.56 101 ILE A N 1
ATOM 813 C CA . ILE A 1 101 ? -6.590 -2.664 -0.096 1.00 97.56 101 ILE A CA 1
ATOM 814 C C . ILE A 1 101 ? -7.720 -3.669 0.161 1.00 97.56 101 ILE A C 1
ATOM 816 O O . ILE A 1 101 ? -8.793 -3.269 0.604 1.00 97.56 101 ILE A O 1
ATOM 820 N N . TRP A 1 102 ? -7.476 -4.966 -0.046 1.00 96.62 102 TRP A N 1
ATOM 821 C CA . TRP A 1 102 ? -8.463 -6.003 0.265 1.00 96.62 102 TRP A CA 1
ATOM 822 C C . TRP A 1 102 ? -8.761 -6.118 1.757 1.00 96.62 102 TRP A C 1
ATOM 824 O O . TRP A 1 102 ? -9.923 -6.280 2.118 1.00 96.62 102 TRP A O 1
ATOM 834 N N . LEU A 1 103 ? -7.752 -5.976 2.621 1.00 95.12 103 LEU A N 1
ATOM 835 C CA . LEU A 1 103 ? -7.957 -5.919 4.072 1.00 95.12 103 LEU A CA 1
ATOM 836 C C . LEU A 1 103 ? -8.889 -4.763 4.478 1.00 95.12 103 LEU A C 1
ATOM 838 O O . LEU A 1 103 ? -9.690 -4.908 5.391 1.00 95.12 103 LEU A O 1
ATOM 842 N N . PHE A 1 104 ? -8.807 -3.618 3.803 1.00 94.69 104 PHE A N 1
ATOM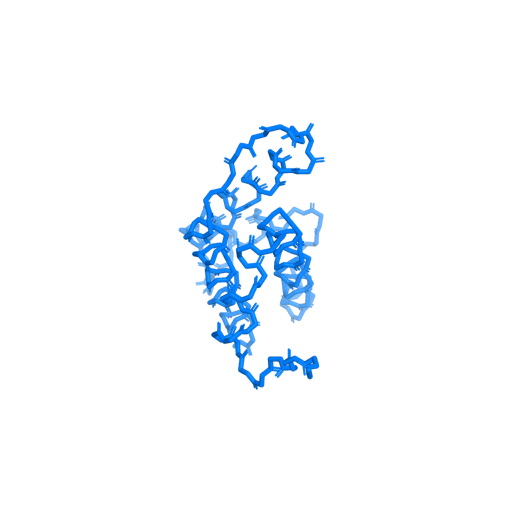 843 C CA . PHE A 1 104 ? -9.661 -2.461 4.086 1.00 94.69 104 PHE A CA 1
ATOM 844 C C . PHE A 1 104 ? -11.079 -2.566 3.521 1.00 94.69 104 PHE A C 1
ATOM 846 O O . PHE A 1 104 ? -11.945 -1.785 3.910 1.00 94.69 104 PHE A O 1
ATOM 853 N N . ALA A 1 105 ? -11.328 -3.521 2.625 1.00 90.00 105 ALA A N 1
ATOM 854 C CA . ALA A 1 105 ? -12.646 -3.757 2.048 1.00 90.00 105 ALA A CA 1
ATOM 855 C C . ALA A 1 105 ? -13.557 -4.634 2.934 1.00 90.00 105 ALA A C 1
ATOM 857 O O . ALA A 1 105 ? -14.713 -4.850 2.566 1.00 90.00 105 ALA A O 1
ATOM 858 N N . THR A 1 106 ? -13.053 -5.146 4.067 1.00 73.94 106 THR A N 1
ATOM 859 C CA . THR A 1 106 ? -13.782 -6.013 5.016 1.00 73.94 106 THR A CA 1
ATOM 860 C C . THR A 1 106 ? -14.298 -5.264 6.242 1.00 73.94 106 THR A C 1
ATOM 862 O O . THR A 1 106 ? -15.454 -5.522 6.638 1.00 73.94 106 THR A O 1
#

pLDDT: mean 91.32, std 9.61, range [45.12, 98.25]

Secondary structure (DSSP, 8-state):
------SHHHHHHHHHHH-HHHHHHHHHHHHHHHHHHHHHHTT--STTHHHHHHH-TTTHHHHHHHHHHHHHHHHHHHH-TT----HHHHHHHHHHHHHHHHHHT-

Nearest PDB structures (foldseek):
  3k1s-assembly1_A  TM=2.815E-01  e=1.588E+00  Bacillus anthracis
  8auw-assembly1_D  TM=2.349E-01  e=7.055E+00  Homo sapiens

Solvent-accessible surface area (backbone atoms only — not comparable to full-atom values): 5853 Å² total; per-residue (Å²): 130,90,83,74,62,87,47,71,67,52,41,38,60,52,32,15,68,77,36,24,66,58,43,38,53,51,34,48,52,54,32,54,48,36,51,51,52,36,31,56,74,70,72,44,61,74,92,46,48,58,61,45,34,34,72,30,90,91,58,23,50,71,50,29,50,54,53,50,52,54,50,50,54,44,49,45,56,76,71,42,83,78,69,88,69,52,37,66,58,24,36,50,47,38,51,54,31,49,56,51,36,55,63,50,73,111

Mean predicted aligned error: 4.39 Å

Radius of gyration: 14.67 Å; Cα contacts (8 Å, |Δi|>4): 99; chains: 1; bou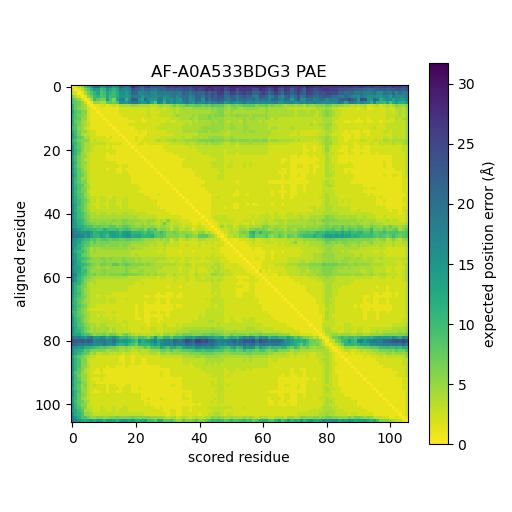nding box: 34×23×49 Å

Foldseek 3Di:
DPDDDPDPVSVLLVCLVVPLLVLLLVLLVLLLVLLVVLCVVVVHDNVCSLVSLCPDPLRHNVNSVVNVVSVVVNVCSVPVVPDDDHSVNSSVSNVSSVVSSVSSVD

Sequence (106 aa):
MARYATTFEEHVEILSTESPHALILDWWRRLSLAMDEYLKARGLPLKSKEEALTADPHVGPDVAARIRELRRLRNTIAHEETKPISPDEAAHYARKALDFIWLFAT